Protein AF-A0A416VGX4-F1 (afdb_monomer_lite)

Secondary structure (DSSP, 8-state):
----------S--GGG-HHHHHHHHHS-S-TT--THHHHHHHHHHHHHHHHHH-HHHHHHHHHHHHTT---HHHHHHHHHHHHHHHHHHHHHHHHHHSSEEETTEEE----TTT--PPPHHHHHHHHHHHHHHHHHHHHHHHHHHHHTT-HHHHHH-----TTTHHHHSSS--

Structure (mmCIF, N/CA/C/O backbone):
data_AF-A0A416VGX4-F1
#
_entry.id   AF-A0A416VGX4-F1
#
loop_
_atom_site.group_PDB
_atom_site.id
_atom_site.type_symbol
_atom_site.label_atom_id
_atom_site.label_alt_id
_atom_site.label_comp_id
_atom_site.label_asym_id
_atom_site.label_entity_id
_atom_site.label_seq_id
_atom_site.pdbx_PDB_ins_code
_atom_site.Cartn_x
_atom_site.Cartn_y
_atom_site.Cartn_z
_atom_site.occupancy
_atom_site.B_iso_or_equiv
_atom_site.auth_seq_id
_atom_site.auth_comp_id
_atom_site.auth_asym_id
_atom_site.auth_atom_id
_atom_site.pdbx_PDB_model_num
ATOM 1 N N . MET A 1 1 ? -22.333 24.507 -14.310 1.00 34.69 1 MET A N 1
ATOM 2 C CA . MET A 1 1 ? -22.113 23.156 -13.753 1.00 34.69 1 MET A CA 1
ATOM 3 C C . MET A 1 1 ? -20.757 23.168 -13.062 1.00 34.69 1 MET A C 1
ATOM 5 O O . MET A 1 1 ? -19.744 23.212 -13.744 1.00 34.69 1 MET A O 1
ATOM 9 N N . LYS A 1 2 ? -20.717 23.311 -11.729 1.00 27.59 2 LYS A N 1
ATOM 10 C CA . LYS A 1 2 ? -19.449 23.317 -10.986 1.00 27.59 2 LYS A CA 1
ATOM 11 C C . LYS A 1 2 ? -18.953 21.875 -10.931 1.00 27.59 2 LYS A C 1
ATOM 13 O O . LYS A 1 2 ? -19.536 21.067 -10.215 1.00 27.59 2 LYS A O 1
ATOM 18 N N . PHE A 1 3 ? -17.927 21.550 -11.712 1.00 31.28 3 PHE A N 1
ATOM 19 C CA . PHE A 1 3 ? -17.157 20.333 -11.498 1.00 31.28 3 PHE A CA 1
ATOM 20 C C . PHE A 1 3 ? -16.468 20.491 -10.144 1.00 31.28 3 PHE A C 1
ATOM 22 O O . PHE A 1 3 ? -15.468 21.192 -10.019 1.00 31.28 3 PHE A O 1
ATOM 29 N N . TYR A 1 4 ? -17.059 19.910 -9.102 1.00 29.70 4 TYR A N 1
ATOM 30 C CA . TYR A 1 4 ? -16.319 19.652 -7.881 1.00 29.70 4 TYR A CA 1
ATOM 31 C C . TYR A 1 4 ? -15.239 18.649 -8.270 1.00 29.70 4 TYR A C 1
ATOM 33 O O . TYR A 1 4 ? -15.541 17.482 -8.517 1.00 29.70 4 TYR A O 1
ATOM 41 N N . VAL A 1 5 ? -13.992 19.113 -8.365 1.00 36.69 5 VAL A N 1
ATOM 42 C CA . VAL A 1 5 ? -12.838 18.226 -8.238 1.00 36.69 5 VAL A CA 1
ATOM 43 C C . VAL A 1 5 ? -12.992 17.624 -6.852 1.00 36.69 5 VAL A C 1
ATOM 45 O O . VAL A 1 5 ? -12.739 18.271 -5.836 1.00 36.69 5 VAL A O 1
ATOM 48 N N . LYS A 1 6 ? -13.575 16.429 -6.808 1.00 38.88 6 LYS A N 1
ATOM 49 C CA . LYS A 1 6 ? -13.651 15.619 -5.609 1.00 38.88 6 LYS A CA 1
ATOM 50 C C . LYS A 1 6 ? -12.189 15.341 -5.292 1.00 38.88 6 LYS A C 1
ATOM 52 O O . LYS A 1 6 ? -11.570 14.534 -5.973 1.00 38.88 6 LYS A O 1
ATOM 57 N N . TYR A 1 7 ? -11.607 16.093 -4.359 1.00 38.06 7 TYR A N 1
ATOM 58 C CA . TYR A 1 7 ? -10.354 15.689 -3.743 1.00 38.06 7 TYR A CA 1
ATOM 59 C C . TYR A 1 7 ? -10.648 14.300 -3.191 1.00 38.06 7 TYR A C 1
ATOM 61 O O . TYR A 1 7 ? -11.384 14.176 -2.213 1.00 38.06 7 TYR A O 1
ATOM 69 N N . ASN A 1 8 ? -10.222 13.259 -3.906 1.00 49.03 8 ASN A N 1
ATOM 70 C CA . ASN A 1 8 ? -10.314 11.900 -3.415 1.00 49.03 8 ASN A CA 1
ATOM 71 C C . ASN A 1 8 ? -9.461 11.904 -2.153 1.00 49.03 8 ASN A C 1
ATOM 73 O O . ASN A 1 8 ? -8.243 12.077 -2.212 1.00 49.03 8 ASN A O 1
ATOM 77 N N . ILE A 1 9 ? -10.128 11.849 -1.001 1.00 56.53 9 ILE A N 1
ATOM 78 C CA . ILE A 1 9 ? -9.474 11.807 0.297 1.00 56.53 9 ILE A CA 1
ATOM 79 C C . ILE A 1 9 ? -8.906 10.388 0.409 1.00 56.53 9 ILE A C 1
ATOM 81 O O . ILE A 1 9 ? -9.508 9.448 0.915 1.00 56.53 9 ILE A O 1
ATOM 85 N N . MET A 1 10 ? -7.746 10.196 -0.206 1.00 78.88 10 MET A N 1
ATOM 86 C CA . MET A 1 10 ? -6.949 8.997 -0.032 1.00 78.88 10 MET A CA 1
ATOM 87 C C . MET A 1 10 ? -6.310 9.053 1.355 1.00 78.88 10 MET A C 1
ATOM 89 O O . MET A 1 10 ? -5.878 10.114 1.807 1.00 78.88 10 MET A O 1
ATOM 93 N N . ILE A 1 11 ? -6.202 7.910 2.029 1.00 90.19 11 ILE A N 1
ATOM 94 C CA . ILE A 1 11 ? -5.379 7.777 3.241 1.00 90.19 11 ILE A CA 1
ATOM 95 C C . ILE A 1 11 ? -3.885 7.747 2.888 1.00 90.19 11 ILE A C 1
ATOM 97 O O . ILE A 1 11 ? -3.159 6.877 3.340 1.00 90.19 11 ILE A O 1
ATOM 101 N N . PHE A 1 12 ? -3.437 8.652 2.023 1.00 91.25 12 PHE A N 1
ATOM 102 C CA . PHE A 1 12 ? -2.072 8.755 1.519 1.00 91.25 12 PHE A CA 1
ATOM 103 C C . PHE A 1 12 ? -1.727 10.215 1.218 1.00 91.25 12 PHE A C 1
ATOM 105 O O . PHE A 1 12 ? -2.599 11.073 1.080 1.00 91.25 12 PHE A O 1
ATOM 112 N N . ASN A 1 13 ? -0.435 10.4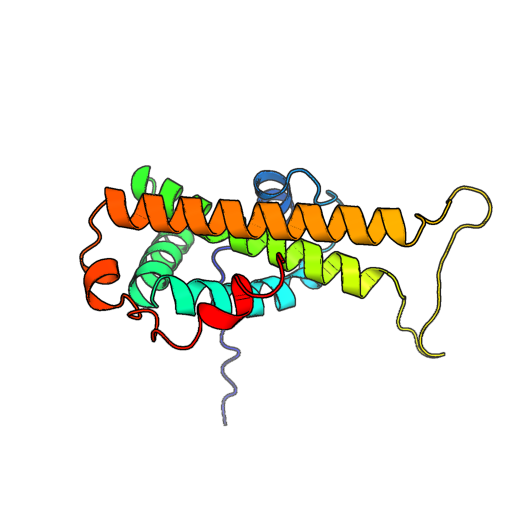75 1.047 1.00 89.31 13 ASN A N 1
ATOM 113 C CA . ASN A 1 13 ? 0.128 11.749 0.623 1.00 89.31 13 ASN A CA 1
ATOM 114 C C . ASN A 1 13 ? -0.140 12.923 1.568 1.00 89.31 13 ASN A C 1
ATOM 116 O O . ASN A 1 13 ? -0.197 14.089 1.163 1.00 89.31 13 ASN A O 1
ATOM 120 N N . LYS A 1 14 ? -0.261 12.638 2.860 1.00 86.25 14 LYS A N 1
ATOM 121 C CA . LYS A 1 14 ? -0.378 13.681 3.871 1.00 86.25 14 LYS A CA 1
ATOM 122 C C . LYS A 1 14 ? 0.857 14.563 3.872 1.00 86.25 14 LYS A C 1
ATOM 124 O O . LYS A 1 14 ? 1.986 14.084 3.871 1.00 86.25 14 LYS A O 1
ATOM 129 N N . GLN A 1 15 ? 0.625 15.875 3.851 1.00 85.62 15 GLN A N 1
ATOM 130 C CA . GLN A 1 15 ? 1.686 16.886 3.792 1.00 85.62 15 GLN A CA 1
ATOM 131 C C . GLN A 1 15 ? 2.664 16.676 2.614 1.00 85.62 15 GLN A C 1
ATOM 133 O O . GLN A 1 15 ? 3.835 17.022 2.729 1.00 85.62 15 GLN A O 1
ATOM 138 N N . ASN A 1 16 ? 2.193 16.115 1.489 1.00 84.69 16 ASN A N 1
ATOM 139 C CA . ASN A 1 16 ? 3.007 15.773 0.313 1.00 84.69 16 ASN A CA 1
ATOM 140 C C . ASN A 1 16 ? 4.110 14.727 0.574 1.00 84.69 16 ASN A C 1
ATOM 142 O O . ASN A 1 16 ? 5.131 14.712 -0.112 1.00 84.69 16 ASN A O 1
ATOM 146 N N . LYS A 1 17 ? 3.912 13.841 1.559 1.00 87.94 17 LYS A N 1
ATOM 147 C CA . LYS A 1 17 ? 4.863 12.779 1.931 1.00 87.94 17 LYS A CA 1
ATOM 148 C C . LYS A 1 17 ? 4.510 11.400 1.368 1.00 87.94 17 LYS A C 1
ATOM 150 O O . LYS A 1 17 ? 4.981 10.389 1.877 1.00 87.94 17 LYS A O 1
ATOM 155 N N . GLY A 1 18 ? 3.707 11.325 0.305 1.00 86.19 18 GLY A N 1
ATOM 156 C CA . GLY A 1 18 ? 3.208 10.048 -0.222 1.00 86.19 18 GLY A CA 1
ATOM 157 C C . GLY A 1 18 ? 4.314 9.067 -0.624 1.00 86.19 18 GLY A C 1
ATOM 158 O O . GLY A 1 18 ? 4.191 7.869 -0.391 1.00 86.19 18 GLY A O 1
ATOM 159 N N . THR A 1 19 ? 5.437 9.563 -1.151 1.00 87.31 19 THR A N 1
ATOM 160 C CA . THR A 1 19 ? 6.608 8.728 -1.464 1.00 87.31 19 THR A CA 1
ATOM 161 C C . THR A 1 19 ? 7.255 8.125 -0.213 1.00 87.31 19 THR A C 1
ATOM 163 O O . THR A 1 19 ? 7.672 6.968 -0.244 1.00 87.31 19 THR A O 1
ATOM 166 N N . GLU A 1 20 ? 7.319 8.872 0.894 1.00 89.25 20 GLU A N 1
ATOM 167 C CA . GLU A 1 20 ? 7.831 8.365 2.175 1.00 89.25 20 GLU A CA 1
ATOM 168 C C . GLU A 1 20 ? 6.892 7.292 2.736 1.00 89.25 20 GLU A C 1
ATOM 170 O O . GLU A 1 20 ? 7.343 6.202 3.080 1.00 89.25 20 GLU A O 1
ATOM 175 N N . GLU A 1 21 ? 5.582 7.556 2.730 1.00 90.75 21 GLU A N 1
ATOM 176 C CA . GLU A 1 21 ? 4.563 6.611 3.199 1.00 90.75 21 GLU A CA 1
ATOM 177 C C . GLU A 1 21 ? 4.585 5.298 2.405 1.00 90.75 21 GLU A C 1
ATOM 179 O O . GLU A 1 21 ? 4.608 4.217 2.993 1.00 90.75 21 GLU A O 1
ATOM 184 N N . LEU A 1 22 ? 4.637 5.364 1.070 1.00 90.62 22 LEU A N 1
ATOM 185 C CA . LEU A 1 22 ? 4.728 4.168 0.229 1.00 90.62 22 LEU A CA 1
ATOM 186 C C . LEU A 1 22 ? 6.005 3.380 0.494 1.00 90.62 22 LEU A C 1
ATOM 188 O O . LEU A 1 22 ? 5.963 2.151 0.552 1.00 90.62 22 LEU A O 1
ATOM 192 N N . ARG A 1 23 ? 7.136 4.063 0.682 1.00 89.12 23 ARG A N 1
ATOM 193 C CA . ARG A 1 23 ? 8.411 3.413 0.987 1.00 89.12 23 ARG A CA 1
ATOM 194 C C . ARG A 1 23 ? 8.382 2.726 2.349 1.00 89.12 23 ARG A C 1
ATOM 196 O O . ARG A 1 23 ? 8.878 1.611 2.456 1.00 89.12 23 ARG A O 1
ATOM 203 N N . GLU A 1 24 ? 7.783 3.342 3.365 1.00 90.81 24 GLU A N 1
ATOM 204 C CA . GLU A 1 24 ? 7.585 2.699 4.671 1.00 90.81 24 GLU A CA 1
ATOM 205 C C . GLU A 1 24 ? 6.692 1.456 4.580 1.00 90.81 24 GLU A C 1
ATOM 207 O O . GLU A 1 24 ? 6.910 0.488 5.305 1.00 90.81 24 GLU A O 1
ATOM 212 N N . LEU A 1 25 ? 5.684 1.481 3.704 1.00 90.19 25 LEU A N 1
ATOM 213 C CA . LEU A 1 25 ? 4.710 0.398 3.568 1.00 90.19 25 LEU A CA 1
ATOM 214 C C . LEU A 1 25 ? 5.191 -0.757 2.687 1.00 90.19 25 LEU A C 1
ATOM 216 O O . LEU A 1 25 ? 4.769 -1.884 2.921 1.00 90.19 25 LEU A O 1
ATOM 220 N N . THR A 1 26 ? 6.023 -0.492 1.680 1.00 87.44 26 THR A N 1
ATOM 221 C CA . THR A 1 26 ? 6.446 -1.495 0.679 1.00 87.44 26 THR A CA 1
ATOM 222 C C . THR A 1 26 ? 7.915 -1.885 0.798 1.00 87.44 26 THR A C 1
ATOM 224 O O . THR A 1 26 ? 8.304 -2.959 0.355 1.00 87.44 26 THR A O 1
ATOM 227 N N . GLY A 1 27 ? 8.765 -1.023 1.362 1.00 82.31 27 GLY A N 1
ATOM 228 C CA . GLY A 1 27 ? 10.216 -1.215 1.446 1.00 82.31 27 GLY A CA 1
ATOM 229 C C . GLY A 1 27 ? 10.966 -1.085 0.113 1.00 82.31 27 GLY A C 1
ATOM 230 O O . GLY A 1 27 ? 12.142 -0.722 0.119 1.00 82.31 27 GLY A O 1
ATOM 231 N N . ASN A 1 28 ? 10.301 -1.324 -1.021 1.00 78.94 28 ASN A N 1
ATOM 232 C CA . ASN A 1 28 ? 10.898 -1.330 -2.358 1.00 78.94 28 ASN A CA 1
ATOM 233 C C . ASN A 1 28 ? 10.607 -0.065 -3.189 1.00 78.94 28 ASN A C 1
ATOM 235 O O . ASN A 1 28 ? 11.277 0.163 -4.196 1.00 78.94 28 ASN A O 1
ATOM 239 N N . TYR A 1 29 ? 9.678 0.800 -2.759 1.00 78.88 29 TYR A N 1
ATOM 240 C CA . TYR A 1 29 ? 9.387 2.041 -3.477 1.00 78.88 29 TYR A CA 1
ATOM 241 C C . TYR A 1 29 ? 10.578 3.013 -3.442 1.00 78.88 29 TYR A C 1
ATOM 243 O O . TYR A 1 29 ? 11.098 3.399 -2.383 1.00 78.88 29 TYR A O 1
ATOM 251 N N . TYR A 1 30 ? 11.033 3.421 -4.627 1.00 75.31 30 TYR A N 1
ATOM 252 C CA . TYR A 1 30 ? 12.221 4.252 -4.765 1.00 75.31 30 TYR A CA 1
ATOM 253 C C . TYR A 1 30 ? 11.972 5.688 -4.283 1.00 75.31 30 TYR A C 1
ATOM 255 O O . TYR A 1 30 ? 10.959 6.303 -4.609 1.00 75.31 30 TYR A O 1
ATOM 263 N N . LYS A 1 31 ? 12.930 6.252 -3.531 1.00 76.62 31 LYS A N 1
ATOM 264 C CA . LYS A 1 31 ? 12.791 7.572 -2.881 1.00 76.62 31 LYS A CA 1
ATOM 265 C C . LYS A 1 31 ? 12.539 8.709 -3.878 1.00 76.62 31 LYS A C 1
ATOM 267 O O . LYS A 1 31 ? 11.869 9.672 -3.533 1.00 76.62 31 LYS A O 1
ATOM 272 N N . ASN A 1 32 ? 13.077 8.600 -5.091 1.00 79.00 32 ASN A N 1
ATOM 273 C CA . ASN A 1 32 ? 12.977 9.659 -6.097 1.00 79.00 32 ASN A CA 1
ATOM 274 C C . ASN A 1 32 ? 11.790 9.466 -7.053 1.00 79.00 32 ASN A C 1
ATOM 276 O O . ASN A 1 32 ? 11.676 10.206 -8.029 1.00 79.00 32 ASN A O 1
ATOM 280 N N . ASN A 1 33 ? 10.922 8.478 -6.815 1.00 80.75 33 ASN A N 1
ATOM 281 C CA . ASN A 1 33 ? 9.710 8.334 -7.611 1.00 80.75 33 ASN A CA 1
ATOM 282 C C . ASN A 1 33 ? 8.742 9.481 -7.308 1.00 80.75 33 ASN A C 1
ATOM 284 O O . ASN A 1 33 ? 8.470 9.803 -6.148 1.00 80.75 33 ASN A O 1
ATOM 288 N N . ASP A 1 34 ? 8.181 10.054 -8.370 1.00 82.56 34 ASP A N 1
ATOM 289 C CA . ASP A 1 34 ? 7.103 11.029 -8.265 1.00 82.56 34 ASP A CA 1
ATOM 290 C C . ASP A 1 34 ? 5.801 10.322 -7.865 1.00 82.56 34 ASP A C 1
ATOM 292 O O . ASP A 1 34 ? 5.326 9.424 -8.566 1.00 82.56 34 ASP A O 1
ATOM 296 N N . PHE A 1 35 ? 5.217 10.738 -6.738 1.00 86.69 35 PHE A N 1
ATOM 297 C CA . PHE A 1 35 ? 3.947 10.217 -6.236 1.00 86.69 35 PHE A CA 1
ATOM 298 C C . PHE A 1 35 ? 2.804 10.365 -7.256 1.00 86.69 35 PHE A C 1
ATOM 300 O O . PHE A 1 35 ? 1.894 9.535 -7.292 1.00 86.69 35 PHE A O 1
ATOM 307 N N . SER A 1 36 ? 2.864 11.368 -8.140 1.00 86.44 36 SER A N 1
ATOM 308 C CA . SER A 1 36 ? 1.862 11.568 -9.195 1.00 86.44 36 SER A CA 1
ATOM 309 C C . SER A 1 36 ? 1.730 10.365 -10.143 1.00 86.44 36 SER A C 1
ATOM 311 O O . SER A 1 36 ? 0.660 10.131 -10.703 1.00 86.44 36 SER A O 1
ATOM 313 N N . LYS A 1 37 ? 2.790 9.556 -10.289 1.00 85.75 37 LYS A N 1
ATOM 314 C CA . LYS A 1 37 ? 2.804 8.378 -11.171 1.00 85.75 37 LYS A CA 1
ATOM 315 C C . LYS A 1 37 ? 2.017 7.196 -10.609 1.00 85.75 37 LYS A C 1
ATOM 317 O O . LYS A 1 37 ? 1.578 6.337 -11.374 1.00 85.75 37 LYS A O 1
ATOM 322 N N . VAL A 1 38 ? 1.831 7.149 -9.291 1.00 90.00 38 VAL A N 1
ATOM 323 C CA . VAL A 1 38 ? 1.166 6.041 -8.588 1.00 90.00 38 VAL A CA 1
ATOM 324 C C . VAL A 1 38 ? -0.185 6.442 -7.994 1.00 90.00 38 VAL A C 1
ATOM 326 O O . VAL A 1 38 ? -1.022 5.571 -7.769 1.00 90.00 38 VAL A O 1
ATOM 329 N N . SER A 1 39 ? -0.456 7.739 -7.817 1.00 91.38 39 SER A N 1
ATOM 330 C CA . SER A 1 39 ? -1.697 8.256 -7.216 1.00 91.38 39 SER A CA 1
ATOM 331 C C . SER A 1 39 ? -2.969 7.695 -7.861 1.00 91.38 39 SER A C 1
ATOM 333 O O . SER A 1 39 ? -3.856 7.220 -7.159 1.00 91.38 39 SER A O 1
ATOM 335 N N . ALA A 1 40 ? -3.027 7.637 -9.194 1.00 90.62 40 ALA A N 1
ATOM 336 C CA . ALA A 1 40 ? -4.171 7.066 -9.905 1.00 90.62 40 ALA A CA 1
ATOM 337 C C . ALA A 1 40 ? -4.378 5.572 -9.592 1.00 90.62 40 ALA A C 1
ATOM 339 O O . ALA A 1 40 ? -5.510 5.099 -9.535 1.00 90.62 40 ALA A O 1
ATOM 340 N N . GLN A 1 41 ? -3.297 4.813 -9.383 1.00 93.31 41 GLN A N 1
ATOM 341 C CA . GLN A 1 41 ? -3.405 3.408 -8.979 1.00 93.31 41 GLN A CA 1
ATOM 342 C C . GLN A 1 41 ? -3.832 3.280 -7.519 1.00 93.31 41 GLN A C 1
ATOM 344 O O . GLN A 1 41 ? -4.642 2.414 -7.208 1.00 93.31 41 GLN A O 1
ATOM 349 N N . ILE A 1 42 ? -3.350 4.165 -6.642 1.00 94.38 42 ILE A N 1
ATOM 350 C CA . ILE A 1 42 ? -3.792 4.222 -5.244 1.00 94.38 42 ILE A CA 1
ATOM 351 C C . ILE A 1 42 ? -5.300 4.441 -5.178 1.00 94.38 42 ILE A C 1
ATOM 353 O O . ILE A 1 42 ? -5.967 3.734 -4.431 1.00 94.38 42 ILE A O 1
ATOM 357 N N . GLU A 1 43 ? -5.852 5.357 -5.973 1.00 92.94 43 GLU A N 1
ATOM 358 C CA . GLU A 1 43 ? -7.297 5.611 -6.005 1.00 92.94 43 GLU A CA 1
ATOM 359 C C . GLU A 1 43 ? -8.091 4.368 -6.426 1.00 92.94 43 GLU A C 1
ATOM 361 O O . GLU A 1 43 ? -8.983 3.938 -5.696 1.00 92.94 43 GLU A O 1
ATOM 366 N N . LEU A 1 44 ? -7.713 3.729 -7.537 1.00 92.50 44 LEU A N 1
ATOM 367 C CA . LEU A 1 44 ? -8.394 2.523 -8.025 1.00 92.50 44 LEU A CA 1
ATOM 368 C C . LEU A 1 44 ? -8.332 1.373 -7.012 1.00 92.50 44 LEU A C 1
ATOM 370 O O . LEU A 1 44 ? -9.336 0.729 -6.716 1.00 92.50 44 LEU A O 1
ATOM 374 N N . VAL A 1 45 ? -7.156 1.127 -6.437 1.00 94.56 45 VAL A N 1
ATOM 375 C CA . VAL A 1 45 ? -6.981 0.052 -5.455 1.00 94.56 45 VAL A CA 1
ATOM 376 C C . VAL A 1 45 ? -7.689 0.388 -4.139 1.00 94.56 45 VAL A C 1
ATOM 378 O O . VAL A 1 45 ? -8.205 -0.505 -3.471 1.00 94.56 45 VAL A O 1
ATOM 381 N N . THR A 1 46 ? -7.778 1.667 -3.770 1.00 94.81 46 THR A N 1
ATOM 382 C CA . THR A 1 46 ? -8.560 2.110 -2.609 1.00 94.81 46 THR A CA 1
ATOM 383 C C . THR A 1 46 ? -10.031 1.742 -2.767 1.00 94.81 46 THR A C 1
ATOM 385 O O . THR A 1 46 ? -10.635 1.255 -1.811 1.00 94.81 46 THR A O 1
ATOM 388 N N . GLU A 1 47 ? -10.607 1.920 -3.958 1.00 91.56 47 GLU A N 1
ATOM 389 C CA . GLU A 1 47 ? -11.985 1.504 -4.244 1.00 91.56 47 GLU A CA 1
ATOM 390 C C . GLU A 1 47 ? -12.152 -0.017 -4.108 1.00 91.56 47 GLU A C 1
ATOM 392 O O . GLU A 1 47 ? -13.086 -0.478 -3.448 1.00 91.56 47 GLU A O 1
ATOM 397 N N . GLU A 1 48 ? -11.213 -0.799 -4.650 1.00 91.81 48 GLU A N 1
ATOM 398 C CA . GLU A 1 48 ? -11.213 -2.265 -4.551 1.00 91.81 48 GLU A CA 1
ATOM 399 C C . GLU A 1 48 ? -11.139 -2.750 -3.095 1.00 91.81 48 GLU A C 1
ATOM 401 O O . GLU A 1 48 ? -11.938 -3.587 -2.669 1.00 91.81 48 GLU A O 1
ATOM 406 N N . VAL A 1 49 ? -10.218 -2.199 -2.300 1.00 93.38 49 VAL A N 1
ATOM 407 C CA . VAL A 1 49 ? -10.060 -2.561 -0.883 1.00 93.38 49 VAL A CA 1
ATOM 408 C C . VAL A 1 49 ? -11.274 -2.113 -0.071 1.00 93.38 49 VAL A C 1
ATOM 410 O O . VAL A 1 49 ? -11.762 -2.866 0.772 1.00 93.38 49 VAL A O 1
ATOM 413 N N . THR A 1 50 ? -11.818 -0.928 -0.355 1.00 92.19 50 THR A N 1
ATOM 414 C CA . THR A 1 50 ? -13.025 -0.405 0.304 1.00 92.19 50 THR A CA 1
ATOM 415 C C . THR A 1 50 ? -14.248 -1.275 0.018 1.00 92.19 50 THR A C 1
ATOM 417 O O . THR A 1 50 ? -15.048 -1.518 0.922 1.00 92.19 50 THR A O 1
ATOM 420 N N . ALA A 1 51 ? -14.378 -1.812 -1.199 1.00 89.19 51 ALA A N 1
ATOM 421 C CA . ALA A 1 51 ? -15.434 -2.763 -1.544 1.00 89.19 51 ALA A CA 1
ATOM 422 C C . ALA A 1 51 ? -15.346 -4.071 -0.733 1.00 89.19 51 ALA A C 1
ATOM 424 O O . ALA A 1 51 ? -16.368 -4.717 -0.500 1.00 89.19 51 ALA A O 1
ATOM 425 N N . ILE A 1 52 ? -14.145 -4.450 -0.278 1.00 89.38 52 ILE A N 1
ATOM 426 C CA . ILE A 1 52 ? -13.923 -5.630 0.569 1.00 89.38 52 ILE A CA 1
ATOM 427 C C . ILE A 1 52 ? -14.237 -5.325 2.036 1.00 89.38 52 ILE A C 1
ATOM 429 O O . ILE A 1 52 ? -14.953 -6.103 2.664 1.00 89.38 52 ILE A O 1
ATOM 433 N N . ILE A 1 53 ? -13.705 -4.228 2.591 1.00 89.38 53 ILE A N 1
ATOM 434 C CA . ILE A 1 53 ? -13.790 -3.921 4.035 1.00 89.38 53 ILE A CA 1
ATOM 435 C C . ILE A 1 53 ? -15.043 -3.136 4.446 1.00 89.38 53 ILE A C 1
ATOM 437 O O . ILE A 1 53 ? -15.347 -3.045 5.635 1.00 89.38 53 ILE A O 1
ATOM 441 N N . GLY A 1 54 ? -15.763 -2.565 3.481 1.00 88.88 54 GLY A N 1
ATOM 442 C CA . GLY A 1 54 ? -16.923 -1.710 3.711 1.00 88.88 54 GLY A CA 1
ATOM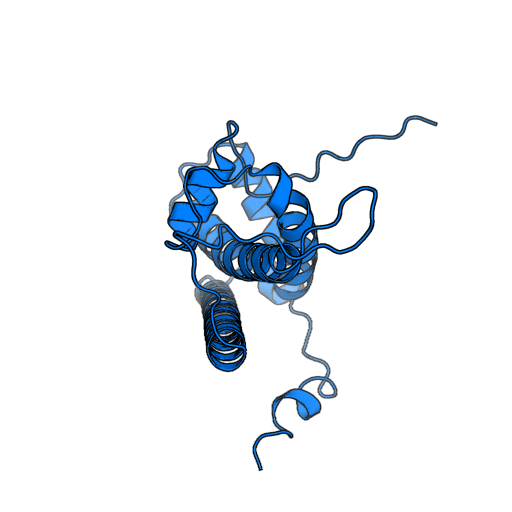 443 C C . GLY A 1 54 ? -16.578 -0.219 3.777 1.00 88.88 54 GLY A C 1
ATOM 444 O O . GLY A 1 54 ? -15.529 0.206 4.275 1.00 88.88 54 GLY A O 1
ATOM 445 N N . GLN A 1 55 ? -17.508 0.606 3.293 1.00 89.56 55 GLN A N 1
ATOM 446 C CA . GLN A 1 55 ? -17.328 2.054 3.188 1.00 89.56 55 GLN A CA 1
ATOM 447 C C . GLN A 1 55 ? -17.218 2.726 4.561 1.00 89.56 55 GLN A C 1
ATOM 449 O O . GLN A 1 55 ? -16.499 3.719 4.695 1.00 89.56 55 GLN A O 1
ATOM 454 N N . LYS A 1 56 ? -17.925 2.220 5.582 1.00 90.56 56 LYS A N 1
ATOM 455 C CA . LYS A 1 56 ? -17.886 2.807 6.932 1.00 90.56 56 LYS A CA 1
ATOM 456 C C . LYS A 1 56 ? -16.509 2.671 7.573 1.00 90.56 56 LYS A C 1
ATOM 458 O O . LYS A 1 56 ? -16.023 3.636 8.160 1.00 90.56 56 LYS A O 1
ATOM 463 N N . ILE A 1 57 ? -15.872 1.507 7.425 1.00 91.50 57 ILE A N 1
ATOM 464 C CA . ILE A 1 57 ? -14.526 1.252 7.956 1.00 91.50 57 ILE A CA 1
ATOM 465 C C . ILE A 1 57 ? -13.510 2.173 7.281 1.00 91.50 57 ILE A C 1
ATOM 467 O O . ILE A 1 57 ? -12.736 2.834 7.974 1.00 91.50 57 ILE A O 1
ATOM 471 N N . TYR A 1 58 ? -13.559 2.280 5.949 1.00 93.00 58 TYR A N 1
ATOM 472 C CA . TYR A 1 58 ? -12.658 3.173 5.224 1.00 93.00 58 TYR A CA 1
ATOM 473 C C . TYR A 1 58 ? -12.839 4.636 5.653 1.00 93.00 58 TYR A C 1
ATOM 475 O O . TYR A 1 58 ? -11.867 5.283 6.030 1.00 93.00 58 TYR A O 1
ATOM 483 N N . LYS A 1 59 ? -14.080 5.146 5.705 1.00 92.38 59 LYS A N 1
ATOM 484 C CA . LYS A 1 59 ? -14.358 6.533 6.133 1.00 92.38 59 LYS A CA 1
ATOM 485 C C . LYS A 1 59 ? -13.883 6.833 7.554 1.00 92.38 59 LYS A C 1
ATOM 487 O O . LYS A 1 59 ? -13.475 7.954 7.845 1.00 92.38 59 LYS A O 1
ATOM 492 N N . LYS A 1 60 ? -13.939 5.847 8.452 1.00 91.69 60 LYS A N 1
ATOM 493 C CA . LYS A 1 60 ? -13.417 5.980 9.817 1.00 91.69 60 LYS A CA 1
ATOM 494 C C . LYS A 1 60 ? -11.901 6.184 9.813 1.00 91.69 60 LYS A C 1
ATOM 496 O O . LYS A 1 60 ? -11.413 7.091 10.483 1.00 91.69 60 LYS A O 1
ATOM 501 N N . ALA A 1 61 ? -11.176 5.376 9.041 1.00 93.50 61 ALA A N 1
ATOM 502 C CA . ALA A 1 61 ? -9.731 5.512 8.881 1.00 93.50 61 ALA A CA 1
ATOM 503 C C . ALA A 1 61 ? -9.354 6.826 8.176 1.00 93.50 61 ALA A C 1
ATOM 505 O O . ALA A 1 61 ? -8.455 7.529 8.626 1.00 93.50 61 ALA A O 1
ATOM 506 N N . GLU A 1 62 ? -10.088 7.188 7.124 1.00 93.31 62 GLU A N 1
ATOM 507 C CA . GLU A 1 62 ? -9.943 8.435 6.370 1.00 93.31 62 GLU A CA 1
ATOM 508 C C . GLU A 1 62 ? -10.056 9.663 7.273 1.00 93.31 62 GLU A C 1
ATOM 510 O O . GLU A 1 62 ? -9.123 10.463 7.354 1.00 93.31 62 GLU A O 1
ATOM 515 N N . LYS A 1 63 ? -11.154 9.766 8.030 1.00 92.06 63 LYS A N 1
ATOM 516 C CA . LYS A 1 63 ? -11.378 10.867 8.969 1.00 92.06 63 LYS A CA 1
ATOM 517 C C . LYS A 1 63 ? -10.226 10.996 9.967 1.00 92.06 63 LYS A C 1
ATOM 519 O O . LYS A 1 63 ? -9.678 12.079 10.144 1.00 92.06 63 LYS A O 1
ATOM 524 N N . ALA A 1 64 ? -9.826 9.886 10.581 1.00 91.94 64 ALA A N 1
ATOM 525 C CA . ALA A 1 64 ? -8.754 9.888 11.567 1.00 91.94 64 ALA A CA 1
ATOM 526 C C . ALA A 1 64 ? -7.381 10.237 10.974 1.00 91.94 64 ALA A C 1
ATOM 528 O O . ALA A 1 64 ? -6.570 10.899 11.627 1.00 91.94 64 ALA A O 1
ATOM 529 N N . TYR A 1 65 ? -7.125 9.825 9.731 1.00 92.38 65 TYR A N 1
ATOM 530 C CA . TYR A 1 65 ? -5.920 10.188 8.999 1.00 92.38 65 TYR A CA 1
ATOM 531 C C . TYR A 1 65 ? -5.870 11.697 8.734 1.00 92.38 65 TYR A C 1
ATOM 533 O O . TYR A 1 65 ? -4.839 12.323 8.996 1.00 92.38 65 TYR A O 1
ATOM 541 N N . THR A 1 66 ? -6.980 12.300 8.296 1.00 89.56 66 THR A N 1
ATOM 542 C CA . THR A 1 66 ? -7.086 13.751 8.078 1.00 89.56 66 THR A CA 1
ATOM 543 C C . THR A 1 66 ? -6.970 14.544 9.383 1.00 89.56 66 THR A C 1
ATOM 545 O O . THR A 1 66 ? -6.274 15.555 9.422 1.00 89.56 66 THR A O 1
ATOM 548 N N . GLU A 1 67 ? -7.587 14.067 10.465 1.00 90.12 67 GLU A N 1
ATOM 549 C CA . GLU A 1 67 ? -7.627 14.751 11.768 1.00 90.12 67 GLU A CA 1
ATOM 550 C C . GLU A 1 67 ? -6.350 14.585 12.612 1.00 90.12 67 GLU A C 1
ATOM 552 O O . GLU A 1 67 ? -6.262 15.171 13.684 1.00 90.12 67 GLU A O 1
ATOM 557 N N . ASN A 1 68 ? -5.340 13.836 12.147 1.00 87.12 68 ASN A N 1
ATOM 558 C CA . ASN A 1 68 ? -4.144 13.499 12.941 1.00 87.12 68 ASN A CA 1
ATOM 559 C C . ASN A 1 68 ? -4.478 12.803 14.272 1.00 87.12 68 ASN A C 1
ATOM 561 O O . ASN A 1 68 ? -3.880 13.116 15.296 1.00 87.12 68 ASN A O 1
ATOM 565 N N . SER A 1 69 ? -5.419 11.857 14.270 1.00 89.56 69 SER A N 1
ATOM 566 C CA . SER A 1 69 ? -5.753 11.122 15.494 1.00 89.56 69 SER A CA 1
ATOM 567 C C . SER A 1 69 ? -4.513 10.448 16.099 1.00 89.56 69 SER A C 1
ATOM 569 O O . SER A 1 69 ? -3.799 9.736 15.401 1.00 89.56 69 SER A O 1
ATOM 571 N N . GLU A 1 70 ? -4.263 10.629 17.394 1.00 90.69 70 GLU A N 1
ATOM 572 C CA . GLU A 1 70 ? -3.155 9.964 18.103 1.00 90.69 70 GLU A CA 1
ATOM 573 C C . GLU A 1 70 ? -3.537 8.575 18.647 1.00 90.69 70 GLU A C 1
ATOM 575 O O . GLU A 1 70 ? -2.715 7.884 19.253 1.00 90.69 70 GLU A O 1
ATOM 580 N N . ASP A 1 71 ? -4.782 8.142 18.421 1.00 92.31 71 ASP A N 1
ATOM 581 C CA . ASP A 1 71 ? -5.272 6.833 18.845 1.00 92.31 71 ASP A CA 1
ATOM 582 C C . ASP A 1 71 ? -4.487 5.716 18.139 1.00 92.31 71 ASP A C 1
ATOM 584 O O . ASP A 1 71 ? -4.538 5.553 16.916 1.00 92.31 71 ASP A O 1
ATOM 588 N N . LYS A 1 72 ? -3.758 4.924 18.932 1.00 91.38 72 LYS A N 1
ATOM 589 C CA . LYS A 1 72 ? -2.879 3.859 18.441 1.00 91.38 72 LYS A CA 1
ATOM 590 C C . LYS A 1 72 ? -3.632 2.773 17.677 1.00 91.38 72 LYS A C 1
ATOM 592 O O . LYS A 1 72 ? -3.084 2.243 16.708 1.00 91.38 72 LYS A O 1
ATOM 597 N N . ASP A 1 73 ? -4.857 2.446 18.076 1.00 90.38 73 ASP A N 1
ATOM 598 C CA . ASP A 1 73 ? -5.645 1.406 17.414 1.00 90.38 73 ASP A CA 1
ATOM 599 C C . ASP A 1 73 ? -6.159 1.901 16.065 1.00 90.38 73 ASP A C 1
ATOM 601 O O . ASP A 1 73 ? -6.088 1.188 15.061 1.00 90.38 73 ASP A O 1
ATOM 605 N N . ILE A 1 74 ? -6.567 3.167 15.999 1.00 91.00 74 ILE A N 1
ATOM 606 C CA . ILE A 1 74 ? -6.969 3.796 14.741 1.00 91.00 74 ILE A CA 1
ATOM 607 C C . ILE A 1 74 ? -5.772 3.990 13.80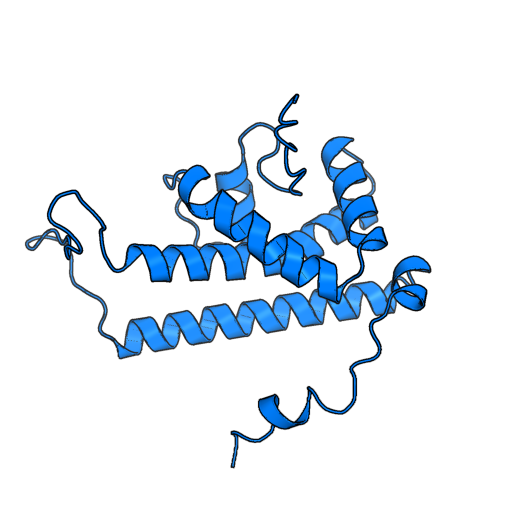2 1.00 91.00 74 ILE A C 1
ATOM 609 O O . ILE A 1 74 ? -5.883 3.716 12.607 1.00 91.00 74 ILE A O 1
ATOM 613 N N . GLN A 1 75 ? -4.601 4.369 14.317 1.00 92.19 75 GLN A N 1
ATOM 614 C CA . GLN A 1 75 ? -3.369 4.431 13.522 1.00 92.19 75 GLN A CA 1
ATOM 615 C C . GLN A 1 75 ? -2.973 3.056 12.970 1.00 92.19 75 GLN A C 1
ATOM 617 O O . GLN A 1 75 ? -2.562 2.929 11.812 1.00 92.19 75 GLN A O 1
ATOM 622 N N . LYS A 1 76 ? -3.155 1.996 13.764 1.00 94.12 76 LYS A N 1
ATOM 623 C CA . LYS A 1 76 ? -2.944 0.617 13.316 1.00 94.12 76 LYS A CA 1
ATOM 624 C C . LYS A 1 76 ? -3.942 0.221 12.228 1.00 94.12 76 LYS A C 1
ATOM 626 O O . LYS A 1 76 ? -3.528 -0.395 11.246 1.00 94.12 76 LYS A O 1
ATOM 631 N N . LEU A 1 77 ? -5.215 0.602 12.359 1.00 94.56 77 LEU A N 1
ATOM 632 C CA . LEU A 1 77 ? -6.232 0.398 11.325 1.00 94.56 77 LEU A CA 1
ATOM 633 C C . LEU A 1 77 ? -5.842 1.093 10.014 1.00 94.56 77 LEU A C 1
ATOM 635 O O . LEU A 1 77 ? -5.852 0.444 8.970 1.00 94.56 77 LEU A O 1
ATOM 639 N N . ILE A 1 78 ? -5.436 2.367 10.072 1.00 95.38 78 ILE A N 1
ATOM 640 C CA . ILE A 1 78 ? -4.975 3.126 8.900 1.00 95.38 78 ILE A CA 1
ATOM 641 C C . ILE A 1 78 ? -3.841 2.371 8.203 1.00 95.38 78 ILE A C 1
ATOM 643 O O . ILE A 1 78 ? -3.974 2.035 7.027 1.00 95.38 78 ILE A O 1
ATOM 647 N N . ARG A 1 79 ? -2.774 2.002 8.929 1.00 95.38 79 ARG A N 1
ATOM 648 C CA . ARG A 1 79 ? -1.643 1.268 8.334 1.00 95.38 79 ARG A CA 1
ATOM 649 C C . ARG A 1 79 ? -2.054 -0.085 7.749 1.00 95.38 79 ARG A C 1
ATOM 651 O O . ARG A 1 79 ? -1.548 -0.473 6.699 1.00 95.38 79 ARG A O 1
ATOM 658 N N . LYS A 1 80 ? -2.977 -0.809 8.393 1.00 95.75 80 LYS A N 1
ATOM 659 C CA . LYS A 1 80 ? -3.482 -2.097 7.887 1.00 95.75 80 LYS A CA 1
ATOM 660 C C . LYS A 1 80 ? -4.293 -1.955 6.599 1.00 95.75 80 LYS A C 1
ATOM 662 O O . LYS A 1 80 ? -4.250 -2.875 5.790 1.00 95.75 80 LYS A O 1
ATOM 667 N N . ILE A 1 81 ? -4.991 -0.837 6.396 1.00 96.62 81 ILE A N 1
ATOM 668 C CA . ILE A 1 81 ? -5.707 -0.543 5.144 1.00 96.62 81 ILE A CA 1
ATOM 669 C C . ILE A 1 81 ? -4.734 -0.046 4.068 1.00 96.62 81 ILE A C 1
ATOM 671 O O . ILE A 1 81 ? -4.801 -0.498 2.929 1.00 96.62 81 ILE A O 1
ATOM 675 N N . GLN A 1 82 ? -3.801 0.840 4.424 1.00 96.25 82 GLN A N 1
ATOM 676 C CA . GLN A 1 82 ? -2.810 1.378 3.490 1.00 96.25 82 GLN A CA 1
ATOM 677 C C . GLN A 1 82 ? -1.924 0.283 2.887 1.00 96.25 82 GLN A C 1
ATOM 679 O O . GLN A 1 82 ? -1.612 0.330 1.705 1.00 96.25 82 GLN A O 1
ATOM 684 N N . HIS A 1 83 ? -1.510 -0.708 3.674 1.00 95.81 83 HIS A N 1
ATOM 685 C CA . HIS A 1 83 ? -0.531 -1.702 3.234 1.00 95.81 83 HIS A CA 1
ATOM 686 C C . HIS A 1 83 ? -0.928 -2.487 1.962 1.00 95.81 83 HIS A C 1
ATOM 688 O O . HIS A 1 83 ? -0.166 -2.435 0.995 1.00 95.81 83 HIS A O 1
ATOM 694 N N . PRO A 1 84 ? -2.105 -3.146 1.873 1.00 96.75 84 PRO A N 1
ATOM 695 C CA . PRO A 1 84 ? -2.527 -3.792 0.628 1.00 96.75 84 PRO A CA 1
ATOM 696 C C . PRO A 1 84 ? -2.729 -2.787 -0.516 1.00 96.75 84 PRO A C 1
ATOM 698 O O . PRO A 1 84 ? -2.439 -3.112 -1.666 1.00 96.75 84 PRO A O 1
ATOM 701 N N . ILE A 1 85 ? -3.177 -1.559 -0.221 1.00 96.56 85 ILE A N 1
ATOM 702 C CA . ILE A 1 85 ? -3.330 -0.517 -1.247 1.00 96.56 85 ILE A CA 1
ATOM 703 C C . ILE A 1 85 ? -1.974 -0.163 -1.858 1.00 96.56 85 ILE A C 1
ATOM 705 O O . ILE A 1 85 ? -1.843 -0.123 -3.079 1.00 96.56 85 ILE A O 1
ATOM 709 N N . ALA A 1 86 ? -0.965 0.043 -1.014 1.00 95.75 86 ALA A N 1
ATOM 710 C CA . ALA A 1 86 ? 0.380 0.398 -1.431 1.00 95.75 86 ALA A CA 1
ATOM 711 C C . ALA A 1 86 ? 0.989 -0.687 -2.327 1.00 95.75 86 ALA A C 1
ATOM 713 O O . ALA A 1 86 ? 1.406 -0.363 -3.431 1.00 95.75 86 ALA A O 1
ATOM 714 N N . ILE A 1 87 ? 0.960 -1.957 -1.902 1.00 95.44 87 ILE A N 1
ATOM 715 C CA . ILE A 1 87 ? 1.565 -3.078 -2.646 1.00 95.44 87 ILE A CA 1
ATOM 716 C C . ILE A 1 87 ? 0.970 -3.205 -4.055 1.00 95.44 87 ILE A C 1
ATOM 718 O O . ILE A 1 87 ? 1.698 -3.268 -5.046 1.00 95.44 87 ILE A O 1
ATOM 722 N N . MET A 1 88 ? -0.361 -3.221 -4.163 1.00 96.38 88 MET A N 1
ATOM 723 C CA . MET A 1 88 ? -1.022 -3.386 -5.460 1.00 96.38 88 MET A CA 1
ATOM 724 C C . MET A 1 88 ? -0.876 -2.134 -6.333 1.00 96.38 88 MET A C 1
ATOM 726 O O . MET A 1 8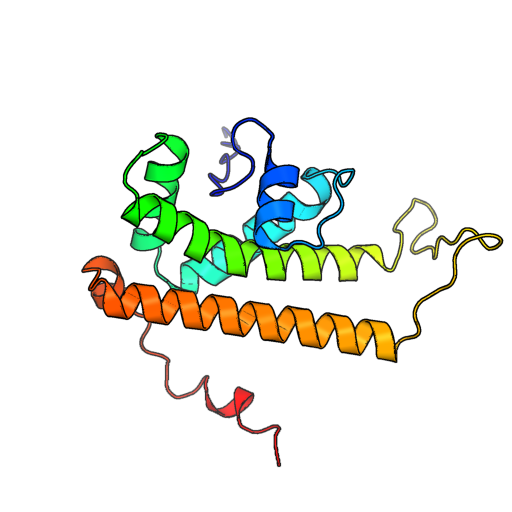8 ? -0.696 -2.249 -7.545 1.00 96.38 88 MET A O 1
ATOM 730 N N . ALA A 1 89 ? -0.912 -0.935 -5.745 1.00 95.06 89 ALA A N 1
ATOM 731 C CA . ALA A 1 89 ? -0.697 0.293 -6.502 1.00 95.06 89 ALA A CA 1
ATOM 732 C C . ALA A 1 89 ? 0.729 0.370 -7.067 1.00 95.06 89 ALA A C 1
ATOM 734 O O . ALA A 1 89 ? 0.901 0.749 -8.227 1.00 95.06 89 ALA A O 1
ATOM 735 N N . THR A 1 90 ? 1.742 -0.026 -6.286 1.00 93.38 90 THR A N 1
ATOM 736 C CA . THR A 1 90 ? 3.135 -0.067 -6.750 1.00 93.38 90 THR A CA 1
ATOM 737 C C . THR A 1 90 ? 3.350 -1.136 -7.811 1.00 93.38 90 THR A C 1
ATOM 739 O O . THR A 1 90 ? 3.965 -0.826 -8.826 1.00 93.38 90 THR A O 1
ATOM 742 N N . LEU A 1 91 ? 2.774 -2.333 -7.654 1.00 94.19 91 LEU A N 1
ATOM 743 C CA . LEU A 1 91 ? 2.826 -3.385 -8.677 1.00 94.19 91 LEU A CA 1
ATOM 744 C C . LEU A 1 91 ? 2.271 -2.889 -10.020 1.00 94.19 91 LEU A C 1
ATOM 746 O O . LEU A 1 91 ? 2.946 -2.952 -11.045 1.00 94.19 91 LEU A O 1
ATOM 750 N N . ARG A 1 92 ? 1.065 -2.307 -10.013 1.00 93.81 92 ARG A N 1
ATOM 751 C CA . ARG A 1 92 ? 0.447 -1.761 -11.233 1.00 93.81 92 ARG A CA 1
ATOM 752 C C . ARG A 1 92 ? 1.255 -0.614 -11.829 1.00 93.81 92 ARG A C 1
ATOM 754 O O . ARG A 1 92 ? 1.236 -0.414 -13.041 1.00 93.81 92 ARG A O 1
ATOM 761 N N . MET A 1 93 ? 1.942 0.168 -10.998 1.00 91.69 93 MET A N 1
ATOM 762 C CA . MET A 1 93 ? 2.853 1.199 -11.483 1.00 91.69 93 MET A CA 1
ATOM 763 C C . MET A 1 93 ? 4.069 0.574 -12.182 1.00 91.69 93 MET A C 1
ATOM 765 O O . MET A 1 93 ? 4.427 1.044 -13.259 1.00 91.69 93 MET A O 1
ATOM 769 N N . TYR A 1 94 ? 4.681 -0.467 -11.610 1.00 89.56 94 TYR A N 1
ATOM 770 C CA . TYR A 1 94 ? 5.826 -1.159 -12.210 1.00 89.56 94 TYR A CA 1
ATOM 771 C C . TYR A 1 94 ? 5.460 -1.757 -13.573 1.00 89.56 94 TYR A C 1
ATOM 773 O O . TYR A 1 94 ? 6.049 -1.354 -14.572 1.00 89.56 94 TYR A O 1
ATOM 781 N N . GLN A 1 95 ? 4.377 -2.534 -13.647 1.00 89.75 95 GLN A N 1
ATOM 782 C CA . GLN A 1 95 ? 3.882 -3.134 -14.897 1.00 89.75 95 GLN A CA 1
ATOM 783 C C . GLN A 1 95 ? 3.600 -2.105 -16.006 1.00 89.75 95 GLN A C 1
ATOM 785 O O . GLN A 1 95 ? 3.771 -2.363 -17.196 1.00 89.75 95 GLN A O 1
ATOM 790 N N . ARG A 1 96 ? 3.136 -0.903 -15.639 1.00 87.19 96 ARG A N 1
ATOM 791 C CA . ARG A 1 96 ? 2.877 0.174 -16.611 1.00 87.19 96 ARG A CA 1
ATOM 792 C C . ARG A 1 96 ? 4.144 0.893 -17.059 1.00 87.19 96 ARG A C 1
ATOM 794 O O . ARG A 1 96 ? 4.127 1.511 -18.122 1.00 87.19 96 ARG A O 1
ATOM 801 N N . ASN A 1 97 ? 5.201 0.836 -16.256 1.00 85.81 97 ASN A N 1
ATOM 802 C CA . ASN A 1 97 ? 6.472 1.494 -16.522 1.00 85.81 97 ASN A CA 1
ATOM 803 C C . ASN A 1 97 ? 7.465 0.606 -17.287 1.00 85.81 97 ASN A C 1
ATOM 805 O O . ASN A 1 97 ? 8.472 1.137 -17.750 1.00 85.81 97 ASN A O 1
ATOM 809 N N . ASP A 1 98 ? 7.170 -0.683 -17.487 1.00 82.88 98 ASP A N 1
ATOM 810 C CA . ASP A 1 98 ? 7.985 -1.590 -18.315 1.00 82.88 98 ASP A CA 1
ATOM 811 C C . ASP A 1 98 ? 8.167 -1.078 -19.755 1.00 82.88 98 ASP A C 1
ATOM 813 O O . ASP A 1 98 ? 9.186 -1.326 -20.402 1.00 82.88 98 ASP A O 1
ATOM 817 N N . LEU A 1 99 ? 7.182 -0.328 -20.265 1.00 83.81 99 LEU A N 1
ATOM 818 C CA . LEU A 1 99 ? 7.227 0.318 -21.573 1.00 83.81 99 LEU A CA 1
ATOM 819 C C . LEU A 1 99 ? 6.958 1.818 -21.455 1.00 83.81 99 LEU A C 1
ATOM 821 O O . LEU A 1 99 ? 5.966 2.260 -20.870 1.00 83.81 99 LEU A O 1
ATOM 825 N N . SER A 1 100 ? 7.813 2.619 -22.091 1.00 81.12 100 SER A N 1
ATOM 826 C CA . SER A 1 100 ? 7.607 4.060 -22.194 1.00 81.12 100 SER A CA 1
ATOM 827 C C . SER A 1 100 ? 6.567 4.368 -23.272 1.00 81.12 100 SER A C 1
ATOM 829 O O . SER A 1 100 ? 6.519 3.704 -24.307 1.00 81.12 100 SER A O 1
ATOM 831 N N . HIS A 1 101 ? 5.731 5.373 -23.027 1.00 82.56 101 HIS A N 1
ATOM 832 C CA . HIS A 1 101 ? 4.707 5.842 -23.957 1.00 82.56 101 HIS A CA 1
ATOM 833 C C . HIS A 1 101 ? 5.020 7.302 -24.298 1.00 82.56 101 HIS A C 1
ATOM 835 O O . HIS A 1 101 ? 4.796 8.181 -23.468 1.00 82.56 101 HIS A O 1
ATOM 841 N N . GLU A 1 102 ? 5.583 7.544 -25.482 1.00 78.00 102 GLU A N 1
ATOM 842 C CA . GLU A 1 102 ? 5.976 8.875 -25.968 1.00 78.00 102 GLU A CA 1
ATOM 843 C C . GLU A 1 102 ? 5.258 9.214 -27.282 1.00 78.00 102 GLU A C 1
ATOM 845 O O . GLU A 1 102 ? 4.442 8.431 -27.770 1.00 78.00 102 GLU A O 1
ATOM 850 N N . ASP A 1 103 ? 5.564 10.378 -27.862 1.00 73.94 103 ASP A N 1
ATOM 851 C CA . ASP A 1 103 ? 4.909 10.891 -29.075 1.00 73.94 103 ASP A CA 1
ATOM 852 C C . ASP A 1 103 ? 5.036 9.949 -30.286 1.00 73.94 103 ASP A C 1
ATOM 854 O O . ASP A 1 103 ? 4.135 9.884 -31.119 1.00 73.94 103 ASP A O 1
ATOM 858 N N . ASP A 1 104 ? 6.118 9.168 -30.354 1.00 76.56 104 ASP A N 1
ATOM 859 C CA . ASP A 1 104 ? 6.378 8.174 -31.411 1.00 76.56 104 ASP A CA 1
ATOM 860 C C . ASP A 1 104 ? 5.848 6.765 -31.051 1.00 76.56 104 ASP A C 1
ATOM 862 O O . ASP A 1 104 ? 6.180 5.753 -31.668 1.00 76.56 104 ASP A O 1
ATOM 866 N N . GLY A 1 105 ? 5.020 6.674 -30.005 1.00 78.88 105 GLY A N 1
ATOM 867 C CA . GLY A 1 105 ? 4.370 5.448 -29.558 1.00 78.88 105 GLY A CA 1
ATOM 868 C C . GLY A 1 105 ? 5.066 4.751 -28.386 1.00 78.88 105 GLY A C 1
ATOM 869 O O . GLY A 1 105 ? 5.649 5.371 -27.494 1.00 78.88 105 GLY A O 1
ATOM 870 N N . ARG A 1 106 ? 4.927 3.421 -28.337 1.00 82.56 106 ARG A N 1
ATOM 871 C CA . ARG A 1 106 ? 5.482 2.589 -27.262 1.00 82.56 106 ARG A CA 1
ATOM 872 C C . ARG A 1 106 ? 6.954 2.316 -27.532 1.00 82.56 106 ARG A C 1
ATOM 874 O O . ARG A 1 106 ? 7.280 1.602 -28.477 1.00 82.56 106 ARG A O 1
ATOM 881 N N . LYS A 1 107 ? 7.829 2.855 -26.686 1.00 80.44 107 LYS A N 1
ATOM 882 C CA . LYS A 1 107 ? 9.278 2.724 -26.816 1.00 80.44 107 LYS A CA 1
ATOM 883 C C . LYS A 1 107 ? 9.877 2.037 -25.603 1.00 80.44 107 LYS A C 1
ATOM 885 O O . LYS A 1 107 ? 9.573 2.357 -24.455 1.00 80.44 107 LYS A O 1
ATOM 890 N N . PHE A 1 108 ? 10.785 1.117 -25.881 1.00 75.25 108 PHE A N 1
ATOM 891 C CA . PHE A 1 108 ? 11.633 0.525 -24.868 1.00 75.25 108 PHE A CA 1
ATOM 892 C C . PHE A 1 108 ? 12.858 1.429 -24.643 1.00 75.25 108 PHE A C 1
ATOM 894 O O . PHE A 1 108 ? 13.579 1.742 -25.594 1.00 75.25 108 PHE A O 1
ATOM 901 N N . LYS A 1 109 ? 13.060 1.908 -23.410 1.00 74.38 109 LYS A N 1
ATOM 902 C CA . LYS A 1 109 ? 14.184 2.779 -23.036 1.00 74.38 109 LYS A CA 1
ATOM 903 C C . LYS A 1 109 ? 15.152 2.003 -22.150 1.00 74.38 109 LYS A C 1
ATOM 905 O O . LYS A 1 109 ? 14.748 1.520 -21.101 1.00 74.38 109 LYS A O 1
ATOM 910 N N . ILE A 1 110 ? 16.408 1.919 -22.573 1.00 80.31 110 ILE A N 1
ATOM 911 C CA . ILE A 1 110 ? 17.507 1.324 -21.807 1.00 80.31 110 ILE A CA 1
ATOM 912 C C . ILE A 1 110 ? 18.771 2.141 -22.040 1.00 80.31 110 ILE A C 1
ATOM 914 O O . ILE A 1 110 ? 19.040 2.548 -23.176 1.00 80.31 110 ILE A O 1
ATOM 918 N N . ASP A 1 111 ? 19.558 2.359 -20.990 1.00 77.69 111 ASP A N 1
ATOM 919 C CA . ASP A 1 111 ? 20.966 2.702 -21.172 1.00 77.69 111 ASP A CA 1
ATOM 920 C C . ASP A 1 111 ? 21.745 1.429 -21.534 1.00 77.69 111 ASP A C 1
ATOM 922 O O . ASP A 1 111 ? 22.083 0.615 -20.676 1.00 77.69 111 ASP A O 1
ATOM 926 N N . GLY A 1 112 ? 22.038 1.248 -22.825 1.00 73.38 112 GLY A N 1
ATOM 927 C CA . GLY A 1 112 ? 22.704 0.046 -23.338 1.00 73.38 112 GLY A CA 1
ATOM 928 C C . GLY A 1 112 ? 24.117 -0.206 -22.792 1.00 73.38 112 GLY A C 1
ATOM 929 O O . GLY A 1 112 ? 24.661 -1.282 -23.037 1.00 73.38 112 GLY A O 1
ATOM 930 N N . VAL A 1 113 ? 24.720 0.754 -22.077 1.00 77.69 113 VAL A N 1
ATOM 931 C CA . VAL A 1 113 ? 26.064 0.614 -21.491 1.00 77.69 113 VAL A CA 1
ATOM 932 C C . VAL A 1 113 ? 26.007 0.133 -20.040 1.00 77.69 113 VAL A C 1
ATOM 934 O O . VAL A 1 113 ? 26.810 -0.716 -19.652 1.00 77.69 113 VAL A O 1
ATOM 937 N N . ASN A 1 114 ? 25.069 0.648 -19.242 1.00 83.38 114 ASN A N 1
ATOM 938 C CA . ASN A 1 114 ? 25.061 0.447 -17.787 1.00 83.38 114 ASN A CA 1
ATOM 939 C C . ASN A 1 114 ? 23.869 -0.364 -17.269 1.00 83.38 114 ASN A C 1
ATOM 941 O O . ASN A 1 114 ? 23.902 -0.828 -16.128 1.00 83.38 114 ASN A O 1
ATOM 945 N N . GLU A 1 115 ? 22.831 -0.565 -18.079 1.00 81.94 115 GLU A N 1
ATOM 946 C CA . GLU A 1 115 ? 21.607 -1.238 -17.659 1.00 81.94 115 GLU A CA 1
ATOM 947 C C . GLU A 1 115 ? 21.428 -2.572 -18.384 1.00 81.94 115 GLU A C 1
ATOM 949 O O . GLU A 1 115 ? 21.684 -2.718 -19.580 1.00 81.94 115 GLU A O 1
ATOM 954 N N . LYS A 1 116 ? 20.970 -3.580 -17.636 1.00 82.62 116 LYS A N 1
ATOM 955 C 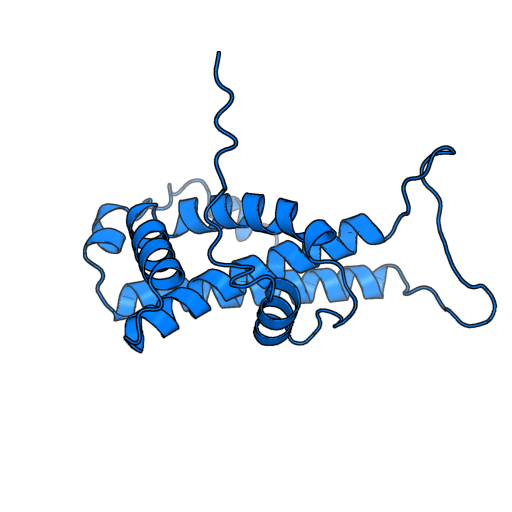CA . LYS A 1 116 ? 20.546 -4.866 -18.189 1.00 82.62 116 LYS A CA 1
ATOM 956 C C . LYS A 1 116 ? 19.080 -5.081 -17.890 1.00 82.62 116 LYS A C 1
ATOM 958 O O . LYS A 1 116 ? 18.625 -4.860 -16.772 1.00 82.62 116 LYS A O 1
ATOM 963 N N . LEU A 1 117 ? 18.378 -5.577 -18.897 1.00 82.75 117 LEU A N 1
ATOM 964 C CA . LEU A 1 117 ? 16.990 -5.968 -18.766 1.00 82.75 117 LEU A CA 1
ATOM 965 C C . LEU A 1 117 ? 16.832 -7.218 -17.900 1.00 82.75 117 LEU A C 1
ATOM 967 O O . LEU A 1 117 ? 17.534 -8.207 -18.146 1.00 82.75 117 LEU A O 1
ATOM 971 N N . PRO A 1 118 ? 15.872 -7.218 -16.963 1.00 87.19 118 PRO A N 1
ATOM 972 C CA . PRO A 1 118 ? 15.366 -8.448 -16.380 1.00 87.19 118 PRO A CA 1
ATOM 973 C C . PRO A 1 118 ? 14.777 -9.352 -17.467 1.00 87.19 118 PRO A C 1
ATOM 975 O O . PRO A 1 118 ? 14.143 -8.888 -18.417 1.00 87.19 118 PRO A O 1
ATOM 978 N N . TRP A 1 119 ? 14.971 -10.660 -17.329 1.00 90.31 119 TRP A N 1
ATOM 979 C CA . TRP A 1 119 ? 14.276 -11.627 -18.174 1.00 90.31 119 TRP A CA 1
ATOM 980 C C . TRP A 1 119 ? 12.800 -11.728 -17.796 1.00 90.31 119 TRP A C 1
ATOM 982 O O . TRP A 1 119 ? 12.436 -11.505 -16.644 1.00 90.31 119 TRP A O 1
ATOM 992 N N . GLN A 1 120 ? 11.966 -12.169 -18.742 1.00 89.62 120 GLN A N 1
ATOM 993 C CA . GLN A 1 120 ? 10.524 -12.306 -18.517 1.00 89.62 120 GLN A CA 1
ATOM 994 C C . GLN A 1 120 ? 10.200 -13.134 -17.267 1.00 89.62 120 GLN A C 1
ATOM 996 O O . GLN A 1 120 ? 9.418 -12.698 -16.441 1.00 89.62 120 GLN A O 1
ATOM 1001 N N . TRP A 1 121 ? 10.880 -14.266 -17.052 1.00 93.81 121 TRP A N 1
ATOM 1002 C CA . TRP A 1 121 ? 10.642 -15.093 -15.863 1.00 93.81 121 TRP A CA 1
ATOM 1003 C C . TRP A 1 121 ? 11.003 -14.390 -14.544 1.00 93.81 121 TRP A C 1
ATOM 1005 O O . TRP A 1 121 ? 10.478 -14.760 -13.498 1.00 93.81 121 TRP A O 1
ATOM 1015 N N . GLN A 1 122 ? 11.920 -13.414 -14.566 1.00 92.88 122 GLN A N 1
ATOM 1016 C CA . GLN A 1 122 ? 12.261 -12.621 -13.383 1.00 92.88 122 GLN A CA 1
ATOM 1017 C C . GLN A 1 122 ? 11.157 -11.612 -13.081 1.00 92.88 122 GLN A C 1
ATOM 1019 O O . GLN A 1 122 ? 10.793 -11.482 -11.918 1.00 92.88 122 GLN A O 1
ATOM 1024 N N . LEU A 1 123 ? 10.618 -10.958 -14.118 1.00 91.38 123 LEU A N 1
ATOM 1025 C CA . LEU A 1 123 ? 9.461 -10.066 -14.001 1.00 91.38 123 LEU A CA 1
ATOM 1026 C C . LEU A 1 123 ? 8.231 -10.841 -13.522 1.00 91.38 123 LEU A C 1
ATOM 1028 O O . LEU A 1 123 ? 7.638 -10.475 -12.518 1.00 91.38 123 LEU A O 1
ATOM 1032 N N . ASP A 1 124 ? 7.924 -11.973 -14.160 1.00 93.19 124 ASP A N 1
ATOM 1033 C CA . ASP A 1 124 ? 6.786 -12.821 -13.792 1.00 93.19 124 ASP A CA 1
ATOM 1034 C C . ASP A 1 124 ? 6.884 -13.283 -12.330 1.00 93.19 124 ASP A C 1
ATOM 1036 O O . ASP A 1 124 ? 5.906 -13.249 -11.587 1.00 93.19 124 ASP A O 1
ATOM 1040 N N . ARG A 1 125 ? 8.084 -13.683 -11.887 1.00 94.38 125 ARG A N 1
ATOM 1041 C CA . ARG A 1 125 ? 8.317 -14.101 -10.501 1.00 94.38 125 ARG A CA 1
ATOM 1042 C C . ARG A 1 125 ? 8.185 -12.944 -9.509 1.00 94.38 125 ARG A C 1
ATOM 1044 O O . ARG A 1 125 ? 7.698 -13.166 -8.403 1.00 94.38 125 ARG A O 1
ATOM 1051 N N . ASP A 1 126 ? 8.652 -11.749 -9.860 1.00 93.00 126 ASP A N 1
ATOM 1052 C CA . ASP A 1 126 ? 8.523 -10.563 -9.006 1.00 93.00 126 ASP A CA 1
ATOM 1053 C C . ASP A 1 126 ? 7.057 -10.119 -8.880 1.00 93.00 126 ASP A C 1
ATOM 1055 O O . ASP A 1 126 ? 6.580 -9.860 -7.772 1.00 93.00 126 ASP A O 1
ATOM 1059 N N . ASP A 1 127 ? 6.311 -10.142 -9.986 1.00 93.75 127 ASP A N 1
ATOM 1060 C CA . ASP A 1 127 ? 4.871 -9.880 -10.022 1.00 93.75 127 ASP A CA 1
ATOM 1061 C C . ASP A 1 127 ? 4.094 -10.883 -9.156 1.00 93.75 127 ASP A C 1
ATOM 1063 O O . ASP A 1 127 ? 3.220 -10.496 -8.374 1.00 93.75 127 ASP A O 1
ATOM 1067 N N . GLU A 1 128 ? 4.429 -12.175 -9.244 1.00 94.94 128 GLU A N 1
ATOM 1068 C CA . GLU A 1 128 ? 3.836 -13.220 -8.402 1.00 94.94 128 GLU A CA 1
ATOM 1069 C C . GLU A 1 128 ? 4.071 -12.961 -6.908 1.00 94.94 128 GLU A C 1
ATOM 1071 O O . GLU A 1 128 ? 3.138 -13.097 -6.111 1.00 94.94 128 GLU A O 1
ATOM 1076 N N . LEU A 1 129 ? 5.284 -12.548 -6.522 1.00 94.00 129 LEU A N 1
ATOM 1077 C CA . LEU A 1 129 ? 5.615 -12.221 -5.131 1.00 94.00 129 LEU A CA 1
ATOM 1078 C C . LEU A 1 129 ? 4.822 -11.008 -4.628 1.00 94.00 129 LEU A C 1
ATOM 1080 O O . LEU A 1 129 ? 4.247 -11.062 -3.540 1.00 94.00 129 LEU A O 1
ATOM 1084 N N . HIS A 1 130 ? 4.717 -9.946 -5.431 1.00 93.12 130 HIS A N 1
ATOM 1085 C CA . HIS A 1 130 ? 3.913 -8.772 -5.081 1.00 93.12 130 HIS A CA 1
ATOM 1086 C C . HIS A 1 130 ? 2.430 -9.118 -4.909 1.00 93.12 130 HIS A C 1
ATOM 1088 O O . HIS A 1 130 ? 1.777 -8.629 -3.982 1.00 93.12 130 HIS A O 1
ATOM 1094 N N . LEU A 1 131 ? 1.883 -9.969 -5.781 1.00 95.06 131 LEU A N 1
ATOM 1095 C CA . LEU A 1 131 ? 0.504 -10.439 -5.657 1.00 95.06 131 LEU A CA 1
ATOM 1096 C C . LEU A 1 131 ? 0.308 -11.292 -4.402 1.00 95.06 131 LEU A C 1
ATOM 1098 O O . LEU A 1 131 ? -0.690 -11.122 -3.698 1.00 95.06 131 LEU A O 1
ATOM 1102 N N . GLU A 1 132 ? 1.248 -12.184 -4.092 1.00 95.81 132 GLU A N 1
ATOM 1103 C CA . GLU A 1 132 ? 1.211 -12.977 -2.864 1.00 95.81 132 GLU A CA 1
ATOM 1104 C C . GLU A 1 132 ? 1.204 -12.076 -1.618 1.00 95.81 132 GLU A C 1
ATOM 1106 O O . GLU A 1 132 ? 0.377 -12.264 -0.720 1.00 95.81 132 GLU A O 1
ATOM 1111 N N . ASP A 1 133 ? 2.069 -11.062 -1.581 1.00 94.50 133 ASP A N 1
ATOM 1112 C CA . ASP A 1 133 ? 2.151 -10.113 -0.472 1.00 94.50 133 ASP A CA 1
ATOM 1113 C C . ASP A 1 133 ? 0.897 -9.242 -0.354 1.00 94.50 133 ASP A C 1
ATOM 1115 O O . ASP A 1 133 ? 0.409 -9.013 0.757 1.00 94.50 133 ASP A O 1
ATOM 1119 N N . TYR A 1 134 ? 0.297 -8.840 -1.477 1.00 96.12 134 TYR A N 1
ATOM 1120 C CA . TYR A 1 134 ? -1.005 -8.174 -1.486 1.00 96.12 134 TYR A CA 1
ATOM 1121 C C . TYR A 1 134 ? -2.092 -9.034 -0.827 1.00 96.12 134 TYR A C 1
ATOM 1123 O O . TYR A 1 134 ? -2.822 -8.552 0.047 1.00 96.12 134 TYR A O 1
ATOM 1131 N N . TYR A 1 135 ? -2.191 -10.316 -1.195 1.00 95.44 135 TYR A N 1
ATOM 1132 C CA . TYR A 1 135 ? -3.184 -11.216 -0.606 1.00 95.44 135 TYR A CA 1
ATOM 1133 C C . TYR A 1 135 ? -2.926 -11.461 0.883 1.00 95.44 135 TYR A C 1
ATOM 1135 O O . TYR A 1 135 ? -3.863 -11.410 1.680 1.00 95.44 135 TYR A O 1
ATOM 1143 N N . LYS A 1 136 ? -1.664 -11.640 1.292 1.00 96.12 136 LYS A N 1
ATOM 1144 C CA . LYS A 1 136 ? -1.295 -11.744 2.714 1.00 96.12 136 LYS A CA 1
ATOM 1145 C C . LYS A 1 136 ? -1.669 -10.484 3.494 1.00 96.12 136 LYS A C 1
ATOM 1147 O O . LYS A 1 136 ? -2.174 -10.585 4.614 1.00 96.12 136 LYS A O 1
ATOM 1152 N N . ALA A 1 137 ? -1.438 -9.305 2.920 1.00 95.56 137 ALA A N 1
ATOM 1153 C CA . ALA A 1 137 ? -1.782 -8.027 3.531 1.00 95.56 137 ALA A CA 1
ATOM 1154 C C . ALA A 1 137 ? -3.302 -7.871 3.704 1.00 95.56 137 ALA A C 1
ATOM 1156 O O . ALA A 1 137 ? -3.756 -7.469 4.780 1.00 95.56 137 ALA A O 1
ATOM 1157 N N . LEU A 1 138 ? -4.087 -8.250 2.691 1.00 94.88 138 LEU A N 1
ATOM 1158 C CA . LEU A 1 138 ? -5.548 -8.285 2.772 1.00 94.88 138 LEU A CA 1
ATOM 1159 C C . LEU A 1 138 ? -6.053 -9.263 3.834 1.00 94.88 138 LEU A C 1
ATOM 1161 O O . LEU A 1 138 ? -6.891 -8.892 4.655 1.00 94.88 138 LEU A O 1
ATOM 1165 N N . ASP A 1 139 ? -5.534 -10.488 3.864 1.00 93.81 139 ASP A N 1
ATOM 1166 C CA . ASP A 1 139 ? -5.925 -11.486 4.861 1.00 93.81 139 ASP A CA 1
ATOM 1167 C C . ASP A 1 139 ? -5.592 -11.019 6.282 1.00 93.81 139 ASP A C 1
ATOM 1169 O O . ASP A 1 139 ? -6.392 -11.193 7.207 1.00 93.81 139 ASP A O 1
ATOM 1173 N N . ALA A 1 140 ? -4.435 -10.379 6.469 1.00 94.56 140 ALA A N 1
ATOM 1174 C CA . ALA A 1 140 ? -4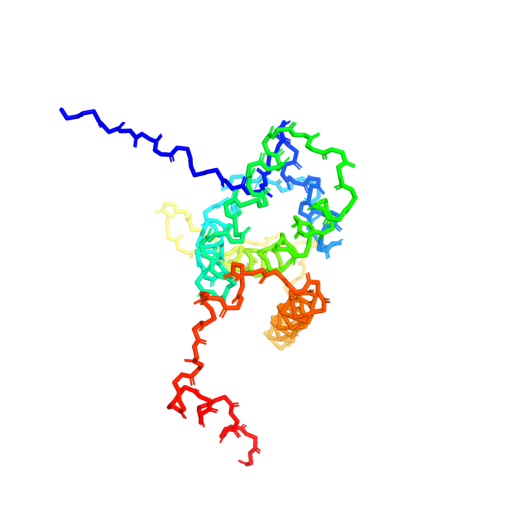.050 -9.790 7.746 1.00 94.56 140 ALA A CA 1
ATOM 1175 C C . ALA A 1 140 ? -4.981 -8.637 8.159 1.00 94.56 140 ALA A C 1
ATOM 1177 O O . ALA A 1 140 ? -5.315 -8.523 9.341 1.00 94.56 140 ALA A O 1
ATOM 1178 N N . LEU A 1 141 ? -5.419 -7.802 7.212 1.00 94.88 141 LEU A N 1
ATOM 1179 C CA . LEU A 1 141 ? -6.415 -6.754 7.447 1.00 94.88 141 LEU A CA 1
ATOM 1180 C C . LEU A 1 141 ? -7.767 -7.358 7.845 1.00 94.88 141 LEU A C 1
ATOM 1182 O O . LEU A 1 141 ? -8.334 -6.967 8.862 1.00 94.88 141 LEU A O 1
ATOM 1186 N N . ILE A 1 142 ? -8.258 -8.353 7.105 1.00 91.31 142 ILE A N 1
ATOM 1187 C CA . ILE A 1 142 ? -9.525 -9.034 7.405 1.00 91.31 142 ILE A CA 1
ATOM 1188 C C . ILE A 1 142 ? -9.473 -9.690 8.787 1.00 91.31 142 ILE A C 1
ATOM 1190 O O . ILE A 1 142 ? -10.422 -9.574 9.565 1.00 91.31 142 ILE A O 1
ATOM 1194 N N . ARG A 1 143 ? -8.365 -10.358 9.125 1.00 92.19 143 ARG A N 1
ATOM 1195 C CA . ARG A 1 143 ? -8.163 -10.952 10.452 1.00 92.19 143 ARG A CA 1
ATOM 1196 C C . ARG A 1 143 ? -8.207 -9.891 11.547 1.00 92.19 143 ARG A C 1
ATOM 1198 O O . ARG A 1 143 ? -8.953 -10.058 12.505 1.00 92.19 143 ARG A O 1
ATOM 1205 N N . TYR A 1 144 ? -7.497 -8.780 11.359 1.00 93.00 144 TYR A N 1
ATOM 1206 C CA . TYR A 1 144 ? -7.513 -7.659 12.296 1.00 93.00 144 TYR A CA 1
ATOM 1207 C C . TYR A 1 144 ? -8.931 -7.095 12.496 1.00 93.00 144 TYR A C 1
ATOM 1209 O O . TYR A 1 144 ? -9.342 -6.858 13.630 1.00 93.00 144 TYR A O 1
ATOM 1217 N N . LEU A 1 145 ? -9.715 -6.938 11.426 1.00 90.75 145 LEU A N 1
ATOM 1218 C CA . LEU A 1 145 ? -11.106 -6.477 11.525 1.00 90.75 145 LEU A CA 1
ATOM 1219 C C . LEU A 1 145 ? -12.007 -7.469 12.274 1.00 90.75 145 LEU A C 1
ATOM 1221 O O . LEU A 1 145 ? -12.887 -7.044 13.021 1.00 90.75 145 LEU A O 1
ATOM 1225 N N . ASN A 1 146 ? -11.783 -8.775 12.100 1.00 87.88 146 ASN A N 1
ATOM 1226 C CA . ASN A 1 146 ? -12.517 -9.812 12.830 1.00 87.88 146 ASN A CA 1
ATOM 1227 C C . ASN A 1 146 ? -12.168 -9.831 14.327 1.00 87.88 146 ASN A C 1
ATOM 1229 O O . ASN A 1 146 ? -13.058 -10.038 15.143 1.00 87.88 146 ASN A O 1
ATOM 1233 N N . GLU A 1 147 ? -10.900 -9.621 14.689 1.00 89.38 147 GLU A N 1
ATOM 1234 C CA . GLU A 1 147 ? -10.429 -9.649 16.084 1.00 89.38 147 GLU A CA 1
ATOM 1235 C C . GLU A 1 147 ? -10.881 -8.427 16.899 1.00 89.38 147 GLU A C 1
ATOM 1237 O O . GLU A 1 147 ? -11.155 -8.555 18.087 1.00 89.38 147 GLU A O 1
ATOM 1242 N N . ASN A 1 148 ? -10.985 -7.250 16.272 1.00 85.69 148 ASN A N 1
ATOM 1243 C CA . ASN A 1 148 ? -11.343 -5.991 16.951 1.00 85.69 148 ASN A CA 1
ATOM 1244 C C . ASN A 1 148 ? -12.853 -5.706 16.968 1.00 85.69 148 ASN A C 1
ATOM 1246 O O . ASN A 1 148 ? -13.283 -4.638 17.394 1.00 85.69 148 ASN A O 1
ATOM 1250 N N . ASP A 1 149 ? -13.657 -6.655 16.491 1.00 74.75 149 ASP A N 1
ATOM 1251 C CA . ASP A 1 149 ? -15.113 -6.670 16.618 1.00 74.75 149 ASP A CA 1
ATOM 1252 C C . ASP A 1 149 ? -15.849 -5.403 16.140 1.00 74.75 149 ASP A C 1
ATOM 1254 O O . ASP A 1 149 ? -16.896 -5.035 16.675 1.00 74.75 149 ASP A O 1
ATOM 1258 N N . TYR A 1 150 ? -15.336 -4.736 15.101 1.00 77.56 150 TYR A N 1
ATOM 1259 C CA . TYR A 1 150 ? -15.957 -3.522 14.570 1.00 77.56 150 TYR A CA 1
ATOM 1260 C C . TYR A 1 150 ? -17.415 -3.781 14.153 1.00 77.56 150 TYR A C 1
ATOM 1262 O O . TYR A 1 150 ? -17.704 -4.584 13.258 1.00 77.56 150 TYR A O 1
ATOM 1270 N N . SER A 1 151 ? -18.351 -3.071 14.784 1.00 74.06 151 SER A N 1
ATOM 1271 C CA . SER A 1 151 ? -19.790 -3.205 14.525 1.00 74.06 151 SER A CA 1
ATOM 1272 C C . SER A 1 151 ? -20.143 -2.948 13.054 1.00 74.06 151 SER A C 1
ATOM 1274 O O . SER A 1 151 ? -20.983 -3.628 12.463 1.00 74.06 151 SER A O 1
ATOM 1276 N N . GLU A 1 152 ? -19.427 -2.011 12.442 1.00 76.50 152 GLU A N 1
ATOM 1277 C CA . GLU A 1 152 ? -19.559 -1.573 11.063 1.00 76.50 152 GLU A CA 1
ATOM 1278 C C . GLU A 1 152 ? -19.114 -2.674 10.089 1.00 76.50 152 GLU A C 1
ATOM 1280 O O . GLU A 1 152 ? -19.791 -2.926 9.094 1.00 76.50 152 GLU A O 1
ATOM 1285 N N . TRP A 1 153 ? -18.038 -3.396 10.425 1.00 79.75 153 TRP A N 1
ATOM 1286 C CA . TRP A 1 153 ? -17.536 -4.534 9.650 1.00 79.75 153 TRP A CA 1
ATOM 1287 C C . TRP A 1 153 ? -18.541 -5.691 9.631 1.00 79.75 153 TRP A C 1
ATOM 1289 O O . TRP A 1 153 ? -18.818 -6.265 8.580 1.00 79.75 153 TRP A O 1
ATOM 1299 N N . LYS A 1 154 ? -19.160 -6.005 10.775 1.00 72.81 154 LYS A N 1
ATOM 1300 C CA . LYS A 1 154 ? -20.167 -7.076 10.869 1.00 72.81 154 LYS A CA 1
ATOM 1301 C C . LYS A 1 154 ? -21.420 -6.802 10.039 1.00 72.81 154 LYS A C 1
ATOM 1303 O O . LYS A 1 154 ? -22.008 -7.742 9.506 1.00 72.81 154 LYS A O 1
ATOM 1308 N N . GLN A 1 155 ? -21.836 -5.539 9.957 1.00 66.19 155 GLN A N 1
ATOM 1309 C CA . GLN A 1 155 ? -23.035 -5.125 9.224 1.00 66.19 155 GLN A CA 1
ATOM 1310 C C . GLN A 1 155 ? -22.803 -5.061 7.712 1.00 66.19 155 GLN A C 1
ATOM 1312 O O . GLN A 1 155 ? -23.693 -5.425 6.947 1.00 66.19 155 GLN A O 1
ATOM 1317 N N . GLU A 1 156 ? -21.624 -4.604 7.285 1.00 66.12 156 GLU A N 1
ATOM 1318 C CA . GLU A 1 156 ? -21.298 -4.395 5.868 1.00 66.12 156 GLU A CA 1
ATOM 1319 C C . GLU A 1 156 ? -20.585 -5.576 5.220 1.00 66.12 156 GLU A C 1
ATOM 1321 O O . GLU A 1 156 ? -20.300 -5.525 4.024 1.00 66.12 156 GLU A O 1
ATOM 1326 N N . ARG A 1 157 ? -20.320 -6.653 5.971 1.00 56.72 157 ARG A N 1
ATOM 1327 C CA . ARG A 1 157 ? -19.672 -7.847 5.439 1.00 56.72 157 ARG A CA 1
ATOM 1328 C C . ARG A 1 157 ? -20.445 -8.343 4.221 1.00 56.72 157 ARG A C 1
ATOM 1330 O O . ARG A 1 157 ? -21.504 -8.966 4.347 1.00 56.72 157 ARG A O 1
ATOM 1337 N N . VAL A 1 158 ? -19.879 -8.114 3.038 1.00 54.16 158 VAL A N 1
ATOM 1338 C CA . VAL A 1 158 ? -20.346 -8.735 1.806 1.00 54.16 158 VAL A CA 1
ATOM 1339 C C . VAL A 1 158 ? -20.200 -10.232 2.035 1.00 54.16 158 VAL A C 1
ATOM 1341 O O . VAL A 1 158 ? -19.094 -10.771 2.056 1.00 54.16 158 VAL A O 1
ATOM 1344 N N . ARG A 1 159 ? -21.318 -10.919 2.300 1.00 44.12 159 ARG A N 1
ATOM 1345 C CA . ARG A 1 159 ? -21.326 -12.381 2.367 1.00 44.12 159 ARG A CA 1
ATOM 1346 C C . ARG A 1 159 ? -20.768 -12.846 1.026 1.00 44.12 159 ARG A C 1
ATOM 1348 O O . ARG A 1 159 ? -21.391 -12.521 0.012 1.00 44.12 159 ARG A O 1
ATOM 1355 N N . PRO A 1 160 ? -19.630 -13.565 0.979 1.00 41.50 160 PRO A N 1
ATOM 1356 C CA . PRO A 1 160 ? -19.089 -14.009 -0.290 1.00 41.50 160 PRO A CA 1
ATOM 1357 C C . PRO A 1 160 ? -20.179 -14.835 -0.959 1.00 41.50 160 PRO A C 1
ATOM 1359 O O . PRO A 1 160 ? -20.594 -15.874 -0.432 1.00 41.50 160 PRO A O 1
ATOM 1362 N N . SER A 1 161 ? -20.719 -14.353 -2.080 1.00 38.72 161 SER A N 1
ATOM 1363 C CA . SER A 1 161 ? -21.661 -15.167 -2.830 1.00 38.72 161 SER A CA 1
ATOM 1364 C C . SER A 1 161 ? -20.900 -16.438 -3.211 1.00 38.72 161 SER A C 1
ATOM 1366 O O . SER A 1 161 ? -19.808 -16.379 -3.783 1.00 38.72 161 SER A O 1
ATOM 1368 N N . ARG A 1 162 ? -21.441 -17.609 -2.850 1.00 42.22 162 ARG A N 1
ATOM 1369 C CA . ARG A 1 162 ? -20.807 -18.935 -3.025 1.00 42.22 162 ARG A CA 1
ATOM 1370 C C . ARG A 1 162 ? -20.303 -19.223 -4.455 1.00 42.22 162 ARG A C 1
ATOM 1372 O O . ARG A 1 162 ? -19.636 -20.229 -4.671 1.00 42.22 162 ARG A O 1
ATOM 1379 N N . ARG A 1 163 ? -20.619 -18.371 -5.436 1.00 42.56 163 ARG A N 1
ATOM 1380 C CA . ARG A 1 163 ? -20.218 -18.490 -6.841 1.00 42.56 163 ARG A CA 1
ATOM 1381 C C . ARG A 1 163 ? -18.820 -17.934 -7.152 1.00 42.56 163 ARG A C 1
ATOM 1383 O O . ARG A 1 163 ? -18.237 -18.399 -8.125 1.00 42.56 163 ARG A O 1
ATOM 1390 N N . HIS A 1 164 ? -18.251 -17.023 -6.353 1.00 38.66 164 HIS A N 1
ATOM 1391 C CA . HIS A 1 164 ? -16.956 -16.397 -6.690 1.00 38.66 164 HIS A CA 1
ATOM 1392 C C . HIS A 1 164 ? -15.726 -17.235 -6.273 1.00 38.66 164 HIS A C 1
ATOM 1394 O O . HIS A 1 164 ? -14.705 -17.215 -6.953 1.00 38.66 164 HIS A O 1
ATOM 1400 N N . ASN A 1 165 ? -15.840 -18.077 -5.235 1.00 37.94 165 ASN A N 1
ATOM 1401 C CA . ASN A 1 165 ? -14.712 -18.889 -4.746 1.00 37.94 165 ASN A CA 1
ATOM 1402 C C . ASN A 1 165 ? -14.351 -20.093 -5.632 1.00 37.94 165 ASN A C 1
ATOM 1404 O O . ASN A 1 165 ? -13.249 -20.617 -5.516 1.00 37.94 165 ASN A O 1
ATOM 1408 N N . LYS A 1 166 ? -15.219 -20.545 -6.547 1.00 40.53 166 LYS A N 1
ATOM 1409 C CA . LYS A 1 166 ? -14.900 -21.725 -7.376 1.00 40.53 166 LYS A CA 1
ATOM 1410 C C . LYS A 1 166 ? -13.827 -21.465 -8.439 1.00 40.53 166 LYS A C 1
ATOM 1412 O O . LYS A 1 166 ? -13.211 -22.418 -8.896 1.00 40.53 166 LYS A O 1
ATOM 1417 N N . ARG A 1 167 ? -13.578 -20.209 -8.830 1.00 40.38 167 ARG A N 1
ATOM 1418 C CA . ARG A 1 167 ? -12.576 -19.888 -9.864 1.00 40.38 167 ARG A CA 1
ATOM 1419 C C . ARG A 1 167 ? -11.153 -19.735 -9.323 1.00 40.38 167 ARG A C 1
ATOM 1421 O O . ARG A 1 167 ? -10.220 -20.016 -10.064 1.00 40.38 167 ARG A O 1
ATOM 1428 N N . LEU A 1 168 ? -10.988 -19.367 -8.052 1.00 41.94 168 LEU A N 1
ATOM 1429 C CA . LEU A 1 168 ? -9.668 -19.194 -7.431 1.00 41.94 168 LEU A CA 1
ATOM 1430 C C . LEU A 1 168 ? -9.026 -20.529 -7.012 1.00 41.94 168 LEU A C 1
ATOM 1432 O O . LEU A 1 168 ? -7.812 -20.666 -7.080 1.00 41.94 168 LEU A O 1
ATOM 1436 N N . PHE A 1 169 ? -9.826 -21.544 -6.668 1.00 41.09 169 PHE A N 1
ATOM 1437 C CA . PHE A 1 169 ? -9.317 -22.852 -6.215 1.00 41.09 169 PHE A CA 1
ATOM 1438 C C . PHE A 1 169 ? -9.314 -23.953 -7.291 1.00 41.09 169 PHE A C 1
ATOM 1440 O O . PHE A 1 169 ? -8.901 -25.073 -7.018 1.00 41.09 169 PHE A O 1
ATOM 1447 N N . SER A 1 170 ? -9.759 -23.659 -8.517 1.00 34.34 170 SER A N 1
ATOM 1448 C CA . SER A 1 170 ? -9.881 -24.649 -9.604 1.00 34.34 170 SER A CA 1
ATOM 1449 C C . SER A 1 170 ? -8.658 -24.731 -10.530 1.00 34.34 170 SER A C 1
ATOM 1451 O O . SER A 1 170 ? -8.659 -25.561 -11.432 1.00 34.34 170 SER A O 1
ATOM 1453 N N . LYS A 1 171 ? -7.632 -23.888 -10.353 1.00 43.09 171 LYS A N 1
ATOM 1454 C CA . LYS A 1 171 ? -6.413 -23.890 -11.192 1.00 43.09 171 LYS A CA 1
ATOM 1455 C C . LYS A 1 171 ? -5.176 -24.481 -10.498 1.00 43.09 171 LYS A C 1
ATOM 1457 O O . LYS A 1 171 ? -4.053 -24.213 -10.906 1.00 43.09 171 LYS A O 1
ATOM 1462 N N . ARG A 1 172 ? -5.372 -25.281 -9.449 1.00 44.78 172 ARG A N 1
ATOM 1463 C CA . ARG A 1 172 ? -4.327 -26.129 -8.857 1.00 44.78 172 ARG A CA 1
ATOM 1464 C C . ARG A 1 172 ? -4.804 -27.576 -8.818 1.00 44.78 172 ARG A C 1
ATOM 1466 O O . ARG A 1 172 ? -5.081 -28.078 -7.738 1.00 44.78 172 ARG A O 1
ATOM 1473 N N . LEU A 1 173 ? -4.945 -28.188 -9.989 1.00 39.28 173 LEU A N 1
ATOM 1474 C CA . LEU A 1 173 ? -4.883 -29.632 -10.231 1.00 39.28 173 LEU A CA 1
ATOM 1475 C C . LEU A 1 173 ? -4.471 -29.837 -11.689 1.00 39.28 173 LEU A C 1
ATOM 1477 O O . LEU A 1 173 ? -5.062 -29.141 -12.547 1.00 39.28 173 LEU A O 1
#

Radius of gyration: 18.58 Å; chains: 1; bounding box: 49×53×50 Å

pLDDT: mean 81.22, std 18.27, range [27.59, 96.75]

Sequence (173 aa):
MKFYVKYNIMIFNKQNKGTEELRELTGNYYKNNDFSKVSAQIELVTEEVTAIIGQKIYKKAEKAYTENSEDKDIQKLIRKIQHPIAIMATLRMYQRNDLSHEDDGRKFKIDGVNEKLPWQWQLDRDDELHLEDYYKALDALIRYLNENDYSEWKQERVRPSRRHNKRLFSKRL

Foldseek 3Di:
DDPPPPPPLQLACVVNCRQVLLCVLPVPRDNPDDVVLLVVLLSVVLVVLCLQQDVVLSVQLSVCSVVVPPDPLSVVLSSLSVNLSSLRSVLVSVVVPCWDQDPVGTDHDDPPPPDDDDDPVVNVVVSVVSVVSSVVSSVVSVVSCVVVVPPNRVVSRPPPPPPPVVVVPVPPD